Protein AF-A0A1H5RJK1-F1 (afdb_monomer_lite)

pLDDT: mean 70.53, std 19.45, range [35.22, 92.06]

Radius of gyration: 21.51 Å; chains: 1; bounding box: 36×30×83 Å

InterPro domains:
  IPR024485 Protein of unknown function DUF2680 [PF10925] (62-102)

Secondary structure (DSSP, 8-state):
------------------GGGTT----HHHHHHHHH---HHHHHHHHHTT--HHHHHHHTT-HHHHHHHHHHHHHHHHHHHHHTTSS-HHHHHHHHHHHHHHHHT--SS-----STTTT--TT-----

Structure (mmCIF, N/CA/C/O backbone):
data_AF-A0A1H5RJK1-F1
#
_entry.id   AF-A0A1H5RJK1-F1
#
loop_
_atom_site.group_PDB
_atom_site.id
_atom_site.type_symbol
_atom_site.label_atom_id
_atom_site.label_alt_id
_atom_site.label_comp_id
_atom_site.label_asym_id
_atom_site.label_entity_id
_atom_site.label_seq_id
_atom_site.pdbx_PDB_ins_code
_atom_site.Cartn_x
_atom_site.Cartn_y
_atom_site.Cartn_z
_atom_site.occupancy
_atom_site.B_iso_or_equiv
_atom_site.auth_seq_id
_atom_site.auth_comp_id
_atom_site.auth_asym_id
_atom_site.auth_atom_id
_atom_site.pdbx_PDB_model_num
ATOM 1 N N . MET A 1 1 ? 4.691 -13.862 68.479 1.00 37.28 1 MET A N 1
ATOM 2 C CA . MET A 1 1 ? 3.668 -14.429 67.572 1.00 37.28 1 MET A CA 1
ATOM 3 C C . MET A 1 1 ? 3.756 -13.672 66.249 1.00 37.28 1 MET A C 1
ATOM 5 O O . MET A 1 1 ? 3.425 -12.497 66.214 1.00 37.28 1 MET A O 1
ATOM 9 N N . LYS A 1 2 ? 4.386 -14.262 65.224 1.00 36.53 2 LYS A N 1
ATOM 10 C CA . LYS A 1 2 ? 4.795 -13.564 63.989 1.00 36.53 2 LYS A CA 1
ATOM 11 C C . LYS A 1 2 ? 3.656 -13.594 62.963 1.00 36.53 2 LYS A C 1
ATOM 13 O O . LYS A 1 2 ? 3.223 -14.671 62.564 1.00 36.53 2 LYS A O 1
ATOM 18 N N . SER A 1 3 ? 3.191 -12.418 62.554 1.00 39.22 3 SER A N 1
ATOM 19 C CA . SER A 1 3 ? 2.176 -12.197 61.522 1.00 39.22 3 SER A CA 1
ATOM 20 C C . SER A 1 3 ? 2.682 -12.637 60.143 1.00 39.22 3 SER A C 1
ATOM 22 O O . SER A 1 3 ? 3.689 -12.142 59.644 1.00 39.22 3 SER A O 1
ATOM 24 N N . LYS A 1 4 ? 1.982 -13.581 59.509 1.00 40.34 4 LYS A N 1
ATOM 25 C CA . LYS A 1 4 ? 2.232 -13.997 58.122 1.00 40.34 4 LYS A CA 1
ATOM 26 C C . LYS A 1 4 ? 0.933 -14.445 57.468 1.00 40.34 4 LYS A C 1
ATOM 28 O O . LYS A 1 4 ? 0.657 -15.634 57.530 1.00 40.34 4 LYS A O 1
ATOM 33 N N . LYS A 1 5 ? 0.180 -13.536 56.837 1.00 43.12 5 LYS A N 1
ATOM 34 C CA . LYS A 1 5 ? -0.734 -13.839 55.712 1.00 43.12 5 LYS A CA 1
ATOM 35 C C . LYS A 1 5 ? -0.968 -12.572 54.878 1.00 43.12 5 LYS A C 1
ATOM 37 O O . LYS A 1 5 ? -2.014 -11.946 54.976 1.00 43.12 5 LYS A O 1
ATOM 42 N N . LEU A 1 6 ? 0.017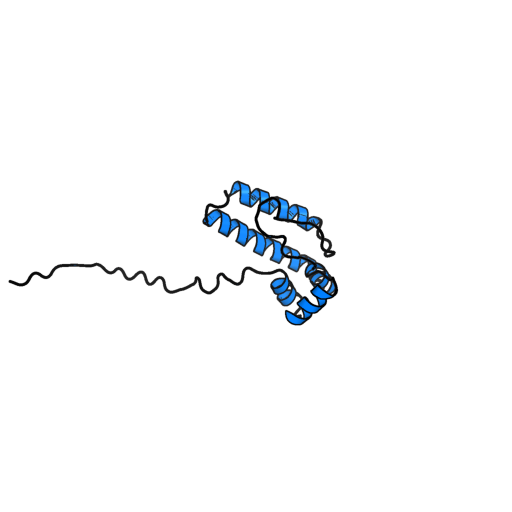 -12.198 54.063 1.00 44.28 6 LEU A N 1
ATOM 43 C CA . LEU A 1 6 ? -0.211 -11.343 52.899 1.00 44.28 6 LEU A CA 1
ATOM 44 C C . LEU A 1 6 ? -0.211 -12.275 51.681 1.00 44.28 6 LEU A C 1
ATOM 46 O O . LEU A 1 6 ? 0.836 -12.581 51.117 1.00 44.28 6 LEU A O 1
ATOM 50 N N . LEU A 1 7 ? -1.381 -12.821 51.350 1.00 39.62 7 LEU A N 1
ATOM 51 C CA . LEU A 1 7 ? -1.592 -13.584 50.121 1.00 39.62 7 LEU A CA 1
ATOM 52 C C . LEU A 1 7 ? -1.731 -12.584 48.970 1.00 39.62 7 LEU A C 1
ATOM 54 O O . LEU A 1 7 ? -2.830 -12.234 48.555 1.00 39.62 7 LEU A O 1
ATOM 58 N N . ILE A 1 8 ? -0.590 -12.102 48.478 1.00 41.56 8 ILE A N 1
ATOM 59 C CA . ILE A 1 8 ? -0.505 -11.498 47.151 1.00 41.56 8 ILE A CA 1
ATOM 60 C C . ILE A 1 8 ? -0.644 -12.664 46.171 1.00 41.56 8 ILE A C 1
ATOM 62 O O . ILE A 1 8 ? 0.314 -13.388 45.904 1.00 41.56 8 ILE A O 1
ATOM 66 N N . ALA A 1 9 ? -1.862 -12.887 45.683 1.00 38.91 9 ALA A N 1
ATOM 67 C CA . ALA A 1 9 ? -2.113 -13.757 44.547 1.00 38.91 9 ALA A CA 1
ATOM 68 C C . ALA A 1 9 ? -1.530 -13.078 43.301 1.00 38.91 9 ALA A C 1
ATOM 70 O O . ALA A 1 9 ? -2.209 -12.346 42.586 1.00 38.91 9 ALA A O 1
ATOM 71 N N . ILE A 1 10 ? -0.232 -13.284 43.078 1.00 44.50 10 ILE A N 1
ATOM 72 C CA . ILE A 1 10 ? 0.438 -12.984 41.817 1.00 44.50 10 ILE A CA 1
ATOM 73 C C . ILE A 1 10 ? -0.099 -14.005 40.812 1.00 44.50 10 ILE A C 1
ATOM 75 O O . ILE A 1 10 ? 0.504 -15.050 40.576 1.00 44.50 10 ILE A O 1
ATOM 79 N N . SER A 1 11 ? -1.277 -13.741 40.243 1.00 40.69 11 SER A N 1
ATOM 80 C CA . SER A 1 11 ? -1.666 -14.374 38.991 1.00 40.69 11 SER A CA 1
ATOM 81 C C . SER A 1 11 ? -0.701 -13.841 37.941 1.00 40.69 11 SER A C 1
ATOM 83 O O . SER A 1 11 ? -0.845 -12.719 37.453 1.00 40.69 11 SER A O 1
ATOM 85 N N . ALA A 1 12 ? 0.338 -14.625 37.671 1.00 41.53 12 ALA A N 1
ATOM 86 C CA . ALA A 1 12 ? 1.278 -14.408 36.593 1.00 41.53 12 ALA A CA 1
ATOM 87 C C . ALA A 1 12 ? 0.520 -14.442 35.260 1.00 41.53 12 ALA A C 1
ATOM 89 O O . ALA A 1 12 ? 0.457 -15.464 34.583 1.00 41.53 12 ALA A O 1
ATOM 90 N N . ILE A 1 13 ? -0.053 -13.308 34.864 1.00 44.31 13 ILE A N 1
ATOM 91 C CA . ILE A 1 13 ? -0.322 -13.059 33.457 1.00 44.31 13 ILE A CA 1
ATOM 92 C C . ILE A 1 13 ? 1.049 -12.742 32.864 1.00 44.31 13 ILE A C 1
ATOM 94 O O . ILE A 1 13 ? 1.495 -11.596 32.843 1.00 44.31 13 ILE A O 1
ATOM 98 N N . MET A 1 14 ? 1.754 -13.792 32.437 1.00 39.59 14 MET A N 1
ATOM 99 C CA . MET A 1 14 ? 2.835 -13.673 31.465 1.00 39.59 14 MET A CA 1
ATOM 100 C C . MET A 1 14 ? 2.246 -13.047 30.194 1.00 39.59 14 MET A C 1
ATOM 102 O O . MET A 1 14 ? 1.853 -13.747 29.266 1.00 39.59 14 MET A O 1
ATOM 106 N N . LEU A 1 15 ? 2.191 -11.717 30.126 1.00 45.72 15 LEU A N 1
ATOM 107 C CA . LEU A 1 15 ? 2.120 -11.004 28.853 1.00 45.72 15 LEU A CA 1
ATOM 108 C C . LEU A 1 15 ? 3.524 -11.014 28.241 1.00 45.72 15 LEU A C 1
ATOM 110 O O . LEU A 1 15 ? 4.199 -9.989 28.156 1.00 45.72 15 LEU A O 1
ATOM 114 N N . ILE A 1 16 ? 3.992 -12.200 27.847 1.00 51.91 16 ILE A N 1
ATOM 115 C CA . ILE A 1 16 ? 5.179 -12.317 27.008 1.00 51.91 16 ILE A CA 1
ATOM 116 C C . ILE A 1 16 ? 4.782 -11.859 25.602 1.00 51.91 16 ILE A C 1
ATOM 118 O O . ILE A 1 16 ? 4.093 -12.542 24.853 1.00 51.91 16 ILE A O 1
ATOM 122 N N . SER A 1 17 ? 5.204 -10.628 25.320 1.00 50.94 17 SER A N 1
ATOM 123 C CA . SER A 1 17 ? 5.773 -10.150 24.060 1.00 50.94 17 SER A CA 1
ATOM 124 C C . SER A 1 17 ? 5.074 -10.521 22.748 1.00 50.94 17 SER A C 1
ATOM 126 O O . SER A 1 17 ? 5.297 -11.593 22.194 1.00 50.94 17 SER A O 1
ATOM 128 N N . THR A 1 18 ? 4.416 -9.548 22.117 1.00 42.44 18 THR A N 1
ATOM 129 C CA . THR A 1 18 ? 4.360 -9.501 20.637 1.00 42.44 18 THR A CA 1
ATOM 130 C C . THR A 1 18 ? 4.443 -8.096 20.035 1.00 42.44 18 THR A C 1
ATOM 132 O O . THR A 1 18 ? 4.507 -7.968 18.814 1.00 42.44 18 THR A O 1
ATOM 135 N N . THR A 1 19 ? 4.535 -7.015 20.819 1.00 47.09 19 THR A N 1
ATOM 136 C CA . THR A 1 19 ? 4.539 -5.659 20.228 1.00 47.09 19 THR A CA 1
ATOM 137 C C . THR A 1 19 ? 5.805 -5.327 19.427 1.00 47.09 19 THR A C 1
ATOM 139 O O . THR A 1 19 ? 5.815 -4.336 18.700 1.00 47.09 19 THR A O 1
ATOM 142 N N . ALA A 1 20 ? 6.837 -6.177 19.454 1.00 44.09 20 ALA A N 1
ATOM 143 C CA . ALA A 1 20 ? 8.053 -5.990 18.662 1.00 44.09 20 ALA A CA 1
ATOM 144 C C . ALA A 1 20 ? 7.893 -6.259 17.147 1.00 44.09 20 ALA A C 1
ATOM 146 O O . ALA A 1 20 ? 8.809 -5.944 16.394 1.00 44.09 20 ALA A O 1
ATOM 147 N N . PHE A 1 21 ? 6.745 -6.758 16.664 1.00 39.22 21 PHE A N 1
ATOM 148 C CA . PHE A 1 21 ? 6.488 -6.903 15.216 1.00 39.22 21 PHE A CA 1
ATOM 149 C C . PHE A 1 21 ? 5.479 -5.904 14.629 1.00 39.22 21 PHE A C 1
ATOM 151 O O . PHE A 1 21 ? 5.142 -5.992 13.451 1.00 39.22 21 PHE A O 1
ATOM 158 N N . ALA A 1 22 ? 5.044 -4.890 15.382 1.00 43.16 22 ALA A N 1
ATOM 159 C CA . ALA A 1 22 ? 4.102 -3.886 14.869 1.00 43.16 22 ALA A CA 1
ATOM 160 C C . ALA A 1 22 ? 4.742 -2.798 13.970 1.00 43.16 22 ALA A C 1
ATOM 162 O O . ALA A 1 22 ? 4.085 -1.811 13.644 1.00 43.16 22 ALA A O 1
ATOM 163 N N . TYR A 1 23 ? 6.011 -2.943 13.555 1.00 35.72 23 TYR A N 1
ATOM 164 C CA . TYR A 1 23 ? 6.675 -1.966 12.673 1.00 35.72 23 TYR A CA 1
ATOM 165 C C . TYR A 1 23 ? 6.744 -2.372 11.193 1.00 35.72 23 TYR A C 1
ATOM 167 O O . TYR A 1 23 ? 7.088 -1.545 10.348 1.00 35.72 23 TYR A O 1
ATOM 175 N N . ALA A 1 24 ? 6.322 -3.581 10.815 1.00 45.97 24 ALA A N 1
ATOM 176 C CA . ALA A 1 24 ? 6.079 -3.894 9.405 1.00 45.97 24 ALA A CA 1
ATOM 177 C C . ALA A 1 24 ? 4.725 -3.310 8.967 1.00 45.97 24 ALA A C 1
ATOM 179 O O . ALA A 1 24 ? 3.819 -4.023 8.544 1.00 45.97 24 ALA A O 1
ATOM 180 N N . LYS A 1 25 ? 4.559 -1.989 9.094 1.00 58.84 25 LYS A N 1
ATOM 181 C CA . LYS A 1 25 ? 3.419 -1.270 8.529 1.00 58.84 25 LYS A CA 1
ATOM 182 C C . LYS A 1 25 ? 3.585 -1.304 7.016 1.00 58.84 25 LYS A C 1
ATOM 184 O O . LYS A 1 25 ? 4.211 -0.409 6.457 1.00 58.84 25 LYS A O 1
ATOM 189 N N . THR A 1 26 ? 3.118 -2.394 6.405 1.00 68.88 26 THR A N 1
ATOM 190 C CA . THR A 1 26 ? 3.383 -2.809 5.023 1.00 68.88 26 THR A CA 1
ATOM 191 C C . THR A 1 26 ? 3.484 -1.611 4.081 1.00 68.88 26 THR A C 1
ATOM 193 O O . THR A 1 26 ? 2.483 -0.967 3.748 1.00 68.88 26 THR A O 1
ATOM 196 N N . ARG A 1 27 ? 4.715 -1.267 3.682 1.00 79.50 27 ARG A N 1
ATOM 197 C CA . ARG A 1 27 ? 4.968 -0.088 2.856 1.00 79.50 27 ARG A CA 1
ATOM 198 C C . ARG A 1 27 ? 4.787 -0.460 1.386 1.00 79.50 27 ARG A C 1
ATOM 200 O O . ARG A 1 27 ? 5.036 -1.601 1.000 1.00 79.50 27 ARG A O 1
ATOM 207 N N . PRO A 1 28 ? 4.465 0.511 0.515 1.00 83.44 28 PRO A N 1
ATOM 208 C CA . PRO A 1 28 ? 4.385 0.265 -0.925 1.00 83.44 28 PRO A CA 1
ATOM 209 C C . PRO A 1 28 ? 5.648 -0.379 -1.519 1.00 83.44 28 PRO A C 1
ATOM 211 O O . PRO A 1 28 ? 5.550 -1.183 -2.437 1.00 83.44 28 PRO A O 1
ATOM 214 N N . ILE A 1 29 ? 6.832 -0.046 -0.994 1.00 85.25 29 ILE A N 1
ATOM 215 C CA . ILE A 1 29 ? 8.096 -0.636 -1.449 1.00 85.25 29 ILE A CA 1
ATOM 216 C C . ILE A 1 29 ? 8.252 -2.098 -1.021 1.00 85.25 29 ILE A C 1
ATOM 218 O O . ILE A 1 29 ? 8.776 -2.890 -1.795 1.00 85.25 29 ILE A O 1
ATOM 222 N N . ASP A 1 30 ? 7.745 -2.474 0.154 1.00 87.25 30 ASP A N 1
ATOM 223 C CA . ASP A 1 30 ? 7.807 -3.852 0.651 1.00 87.25 30 ASP A CA 1
ATOM 224 C C . ASP A 1 30 ? 6.890 -4.752 -0.185 1.00 87.25 30 ASP A C 1
ATOM 226 O O . ASP A 1 30 ? 7.280 -5.845 -0.589 1.00 87.25 30 ASP A O 1
ATOM 230 N N . ILE A 1 31 ? 5.695 -4.251 -0.529 1.00 87.56 31 ILE A N 1
ATOM 231 C CA . ILE A 1 31 ? 4.767 -4.938 -1.439 1.00 87.56 31 ILE A CA 1
ATOM 232 C C . ILE A 1 31 ? 5.398 -5.080 -2.825 1.00 87.56 31 ILE A C 1
ATOM 234 O O . ILE A 1 31 ? 5.372 -6.165 -3.398 1.00 87.56 31 ILE A O 1
ATOM 238 N N . ALA A 1 32 ? 5.985 -4.011 -3.370 1.00 88.25 32 ALA A N 1
ATOM 239 C CA . ALA A 1 32 ? 6.653 -4.083 -4.668 1.00 88.25 32 ALA A CA 1
ATOM 240 C C . ALA A 1 32 ? 7.838 -5.05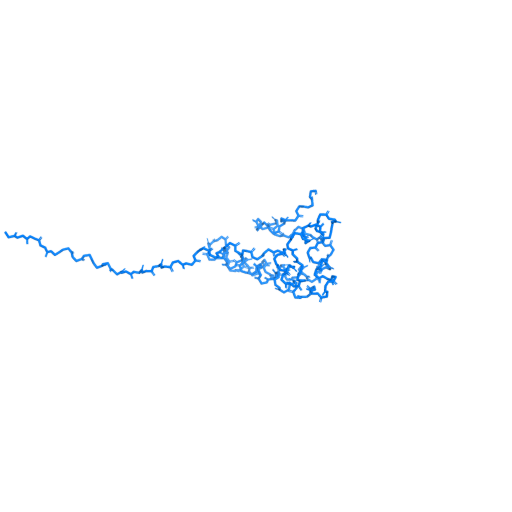7 -4.646 1.00 88.25 32 ALA A C 1
ATOM 242 O O . ALA A 1 32 ? 7.977 -5.846 -5.573 1.00 88.25 32 ALA A O 1
ATOM 243 N N . SER A 1 33 ? 8.646 -5.060 -3.586 1.00 90.69 33 SER A N 1
ATOM 244 C CA . SER A 1 33 ? 9.753 -6.006 -3.398 1.00 90.69 33 SER A CA 1
ATOM 245 C C . SER A 1 33 ? 9.248 -7.444 -3.412 1.00 90.69 33 SER A C 1
ATOM 247 O O . SER A 1 33 ? 9.660 -8.242 -4.251 1.00 90.69 33 SER A O 1
ATOM 249 N N . LYS A 1 34 ? 8.243 -7.741 -2.580 1.00 89.56 34 LYS A N 1
ATOM 250 C CA . LYS A 1 34 ? 7.615 -9.063 -2.489 1.00 89.56 34 LYS A CA 1
ATOM 251 C C . LYS A 1 34 ? 7.027 -9.536 -3.822 1.00 89.56 34 LYS A C 1
ATOM 253 O O . LYS A 1 34 ? 7.128 -10.714 -4.140 1.00 89.56 34 LYS A O 1
ATOM 258 N N . LEU A 1 35 ? 6.392 -8.644 -4.584 1.00 89.38 35 LEU A N 1
ATOM 259 C CA . LEU A 1 35 ? 5.715 -9.007 -5.832 1.00 89.38 35 LEU A CA 1
ATOM 260 C C . LEU A 1 35 ? 6.648 -9.071 -7.043 1.00 89.38 35 LEU A C 1
ATOM 262 O O . LEU A 1 35 ? 6.4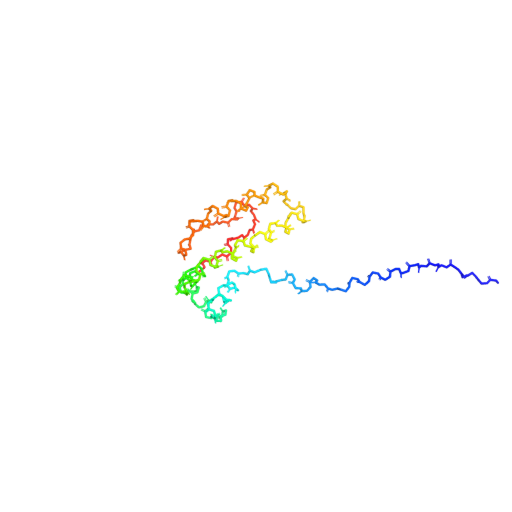01 -9.858 -7.949 1.00 89.38 35 LEU A O 1
ATOM 266 N N . THR A 1 36 ? 7.689 -8.240 -7.082 1.00 88.69 36 THR A N 1
ATOM 267 C CA . THR A 1 36 ? 8.599 -8.146 -8.237 1.00 88.69 36 THR A CA 1
ATOM 268 C C . THR A 1 36 ? 9.902 -8.918 -8.050 1.00 88.69 36 THR A C 1
ATOM 270 O O . THR A 1 36 ? 10.646 -9.077 -9.011 1.00 88.69 36 THR A O 1
ATOM 273 N N . GLY A 1 37 ? 10.212 -9.360 -6.826 1.00 90.31 37 GLY A N 1
ATOM 274 C CA . GLY A 1 37 ? 11.486 -9.992 -6.473 1.00 90.31 37 GLY A CA 1
ATOM 275 C C . GLY A 1 37 ? 12.683 -9.034 -6.478 1.00 90.31 37 GLY A C 1
ATOM 276 O O . GLY A 1 37 ? 13.807 -9.452 -6.210 1.00 90.31 37 GLY A O 1
ATOM 277 N N . LYS A 1 38 ? 12.470 -7.746 -6.779 1.00 89.75 38 LYS A N 1
ATOM 278 C CA . LYS A 1 38 ? 13.530 -6.736 -6.776 1.00 89.75 38 LYS A CA 1
ATOM 279 C C . LYS A 1 38 ? 13.905 -6.367 -5.348 1.00 89.75 38 LYS A C 1
ATOM 281 O O . LYS A 1 38 ? 13.038 -6.188 -4.496 1.00 89.75 38 LYS A O 1
ATOM 286 N N . SER A 1 39 ? 15.197 -6.156 -5.111 1.00 92.06 39 SER A N 1
ATOM 287 C CA . SER A 1 39 ? 15.660 -5.623 -3.834 1.00 92.06 39 SER A CA 1
ATOM 288 C C . SER A 1 39 ? 15.082 -4.226 -3.579 1.00 92.06 39 SER A C 1
ATOM 290 O O . SER A 1 39 ? 14.834 -3.440 -4.498 1.00 92.06 39 SER A O 1
ATOM 292 N N . ILE A 1 40 ? 14.915 -3.894 -2.300 1.00 89.06 40 ILE A N 1
ATOM 293 C CA . ILE A 1 40 ? 14.457 -2.573 -1.858 1.00 89.06 40 ILE A CA 1
ATOM 294 C C . ILE A 1 40 ? 15.360 -1.461 -2.419 1.00 89.06 40 ILE A C 1
ATOM 296 O O . ILE A 1 40 ? 14.864 -0.415 -2.830 1.00 89.06 40 ILE A O 1
ATOM 300 N N . GLU A 1 41 ? 16.673 -1.689 -2.497 1.00 90.25 41 GLU A N 1
ATOM 301 C CA . GLU A 1 41 ? 17.621 -0.721 -3.057 1.00 90.25 41 GLU A CA 1
ATOM 302 C C . GLU A 1 41 ? 17.350 -0.437 -4.543 1.00 90.25 41 GLU A C 1
ATOM 304 O O . GLU A 1 41 ? 17.256 0.723 -4.948 1.00 90.25 41 GLU A O 1
ATOM 309 N N . THR A 1 42 ? 17.145 -1.483 -5.348 1.00 88.25 42 THR A N 1
ATOM 310 C CA . THR A 1 42 ? 16.799 -1.347 -6.770 1.00 88.25 42 THR A CA 1
ATOM 311 C C . THR A 1 42 ? 15.480 -0.603 -6.945 1.00 88.25 42 THR A C 1
ATOM 313 O O . THR A 1 42 ? 15.375 0.304 -7.769 1.00 88.25 42 THR A O 1
ATOM 316 N N . LEU A 1 43 ? 14.483 -0.915 -6.116 1.00 87.69 43 LEU A N 1
ATOM 317 C CA . LEU A 1 43 ? 13.194 -0.230 -6.140 1.00 87.69 43 LEU A CA 1
ATOM 318 C C . LEU A 1 43 ? 13.302 1.250 -5.759 1.00 87.69 43 LEU A C 1
ATOM 320 O O . LEU A 1 43 ? 12.573 2.074 -6.312 1.00 87.69 43 LEU A O 1
ATOM 324 N N . TYR A 1 44 ? 14.207 1.620 -4.850 1.00 87.06 44 TYR A N 1
ATOM 325 C CA . TYR A 1 44 ? 14.480 3.027 -4.561 1.00 87.06 44 TYR A CA 1
ATOM 326 C C . TYR A 1 44 ? 15.157 3.741 -5.725 1.00 87.06 44 TYR A C 1
ATOM 328 O O . TYR A 1 44 ? 14.769 4.869 -6.020 1.00 87.06 44 TYR A O 1
ATOM 336 N N . LYS A 1 45 ? 16.111 3.104 -6.412 1.00 88.81 45 LYS A N 1
ATOM 337 C CA . LYS A 1 45 ? 16.737 3.680 -7.614 1.00 88.81 45 LYS A CA 1
ATOM 338 C C . LYS A 1 45 ? 15.695 3.924 -8.709 1.00 88.81 45 LYS A C 1
ATOM 340 O O . LYS A 1 45 ? 15.629 5.014 -9.268 1.00 88.81 45 LYS A O 1
ATOM 345 N N . GLU A 1 46 ? 14.798 2.966 -8.937 1.00 84.75 46 GLU A N 1
ATOM 346 C CA . GLU A 1 46 ? 13.680 3.130 -9.877 1.00 84.75 46 GLU A CA 1
ATOM 347 C C . GLU A 1 46 ? 12.678 4.201 -9.420 1.00 84.75 46 GLU A C 1
ATOM 349 O O . GLU A 1 46 ? 12.112 4.937 -10.228 1.00 84.75 46 GLU A O 1
ATOM 354 N N . ARG A 1 47 ? 12.478 4.347 -8.107 1.00 82.25 47 ARG A N 1
ATOM 355 C CA . ARG A 1 47 ? 11.665 5.433 -7.553 1.00 82.25 47 ARG A CA 1
ATOM 356 C C . ARG A 1 47 ? 12.308 6.802 -7.789 1.00 82.25 47 ARG A C 1
ATOM 358 O O . ARG A 1 47 ? 11.586 7.747 -8.111 1.00 82.25 47 ARG A O 1
ATOM 365 N N . GLN A 1 48 ? 13.627 6.906 -7.623 1.00 82.94 48 GLN A N 1
ATOM 366 C CA . GLN A 1 48 ? 14.415 8.122 -7.858 1.00 82.94 48 GLN A CA 1
ATOM 367 C C . GLN A 1 48 ? 14.437 8.509 -9.339 1.00 82.94 48 GLN A C 1
ATOM 369 O O . GLN A 1 48 ? 14.354 9.692 -9.648 1.00 82.94 48 GLN A O 1
ATOM 374 N N . SER A 1 49 ? 14.429 7.535 -10.255 1.00 81.81 49 SER A N 1
ATOM 375 C CA . SER A 1 49 ? 14.285 7.789 -11.696 1.00 81.81 49 SER A CA 1
ATOM 376 C C . SER A 1 49 ? 12.861 8.177 -12.122 1.00 81.81 49 SER A C 1
ATOM 378 O O . SER A 1 49 ? 12.588 8.374 -13.303 1.00 81.81 49 SER A O 1
ATOM 380 N N . GLY A 1 50 ? 11.938 8.317 -11.165 1.00 77.62 50 GLY A N 1
ATOM 381 C CA . GLY A 1 50 ? 10.601 8.865 -11.377 1.00 77.62 50 GLY A CA 1
ATOM 382 C C . GLY A 1 50 ? 9.484 7.826 -11.446 1.00 77.62 50 GLY A C 1
ATOM 383 O O . GLY A 1 50 ? 8.311 8.216 -11.315 1.00 77.62 50 GLY A O 1
ATOM 384 N N . LYS A 1 51 ? 9.805 6.526 -11.553 1.00 81.56 51 LYS A N 1
ATOM 385 C CA . LYS A 1 51 ? 8.802 5.448 -11.554 1.00 81.56 51 LYS A CA 1
ATOM 386 C C . LYS A 1 51 ? 8.089 5.385 -10.210 1.00 81.56 51 LYS A C 1
ATOM 388 O O . LYS A 1 51 ? 8.625 5.783 -9.176 1.00 81.56 51 LYS A O 1
ATOM 393 N N . THR A 1 52 ? 6.849 4.912 -10.184 1.00 85.31 52 THR A N 1
ATOM 394 C CA . THR A 1 52 ? 6.179 4.589 -8.915 1.00 85.31 52 THR A CA 1
ATOM 395 C C . THR A 1 52 ? 6.251 3.097 -8.644 1.00 85.31 52 THR A C 1
ATOM 397 O O . THR A 1 52 ? 6.395 2.309 -9.570 1.00 85.31 52 THR A O 1
ATOM 400 N N . PHE A 1 53 ? 6.075 2.679 -7.392 1.00 85.44 53 PHE A N 1
ATOM 401 C CA . PHE A 1 53 ? 5.981 1.251 -7.066 1.00 85.44 53 PHE A CA 1
ATOM 402 C C . PHE A 1 53 ? 4.816 0.556 -7.788 1.00 85.44 53 PHE A C 1
ATOM 404 O O . PHE A 1 53 ? 4.931 -0.613 -8.133 1.00 85.44 53 PHE A O 1
ATOM 411 N N . GLY A 1 54 ? 3.740 1.291 -8.099 1.00 84.31 54 GLY A N 1
ATOM 412 C CA . GLY A 1 54 ? 2.665 0.793 -8.958 1.00 84.31 54 GLY A CA 1
ATOM 413 C C . GLY A 1 54 ? 3.109 0.610 -10.412 1.00 84.31 54 GLY A C 1
ATOM 414 O O . GLY A 1 54 ? 2.748 -0.385 -11.026 1.00 84.31 54 GLY A O 1
ATOM 415 N N . THR A 1 55 ? 3.931 1.518 -10.951 1.00 84.06 55 THR A N 1
ATOM 416 C CA . THR A 1 55 ? 4.557 1.361 -12.278 1.00 84.06 55 THR A CA 1
ATOM 417 C C . THR A 1 55 ? 5.456 0.133 -12.304 1.00 84.06 55 THR A C 1
ATOM 419 O O . THR A 1 55 ? 5.348 -0.683 -13.205 1.00 84.06 55 THR A O 1
ATOM 422 N N . ILE A 1 56 ? 6.295 -0.031 -11.284 1.00 86.75 56 ILE A N 1
ATOM 423 C CA . ILE A 1 56 ? 7.238 -1.148 -11.194 1.00 86.75 56 ILE A CA 1
ATOM 424 C C . ILE A 1 56 ? 6.485 -2.482 -11.069 1.00 86.75 56 ILE A C 1
ATOM 426 O O . ILE A 1 56 ? 6.813 -3.449 -11.749 1.00 86.75 56 ILE A O 1
ATOM 430 N N . ALA A 1 57 ? 5.416 -2.525 -10.268 1.00 87.81 57 ALA A N 1
ATOM 431 C CA . ALA A 1 57 ? 4.538 -3.689 -10.198 1.00 87.81 57 ALA A CA 1
ATOM 432 C C . ALA A 1 57 ? 3.814 -3.955 -11.530 1.00 87.81 57 ALA A C 1
ATOM 434 O O . ALA A 1 57 ? 3.656 -5.110 -11.912 1.00 87.81 57 ALA A O 1
ATOM 435 N N . LYS A 1 58 ? 3.403 -2.910 -12.261 1.00 86.38 58 LYS A N 1
ATOM 436 C CA . LYS A 1 58 ? 2.801 -3.028 -13.599 1.00 86.38 58 LYS A CA 1
ATOM 437 C C . LYS A 1 58 ? 3.776 -3.606 -14.619 1.00 86.38 58 LYS A C 1
ATOM 439 O O . LYS A 1 58 ? 3.393 -4.513 -15.345 1.00 86.38 58 LYS A O 1
ATOM 444 N N . GLU A 1 59 ? 5.018 -3.132 -14.637 1.00 87.00 59 GLU A N 1
ATOM 445 C CA . GLU A 1 59 ? 6.087 -3.665 -15.494 1.00 87.00 59 GLU A CA 1
ATOM 446 C C . GLU A 1 59 ? 6.365 -5.148 -15.206 1.00 87.00 59 GLU A C 1
ATOM 448 O O . GLU A 1 59 ? 6.681 -5.901 -16.119 1.00 87.00 59 GLU A O 1
ATOM 453 N N . ALA A 1 60 ? 6.176 -5.589 -13.960 1.00 87.81 60 ALA A N 1
ATOM 454 C CA . ALA A 1 60 ? 6.280 -6.993 -13.567 1.00 87.81 60 ALA A CA 1
ATOM 455 C C . ALA A 1 60 ? 4.992 -7.817 -13.799 1.00 87.81 60 ALA A C 1
ATOM 457 O O . ALA A 1 60 ? 4.937 -8.980 -13.407 1.00 87.81 60 ALA A O 1
ATOM 458 N N . GLY A 1 61 ? 3.927 -7.233 -14.364 1.00 90.31 61 GLY A N 1
ATOM 459 C CA . GLY A 1 61 ? 2.634 -7.909 -14.540 1.00 90.31 61 GLY A CA 1
ATOM 460 C C . GLY A 1 61 ? 1.871 -8.174 -13.233 1.00 90.31 61 GLY A C 1
ATOM 461 O O . GLY A 1 61 ? 0.946 -8.977 -13.216 1.00 90.31 61 GLY A O 1
ATOM 462 N N . LYS A 1 62 ? 2.250 -7.505 -12.137 1.00 91.38 62 LYS A N 1
ATOM 463 C CA . LYS A 1 62 ? 1.730 -7.684 -10.767 1.00 91.38 62 LYS A CA 1
ATOM 464 C C . LYS A 1 62 ? 0.928 -6.493 -10.248 1.00 91.38 62 LYS A C 1
ATOM 466 O O . LYS A 1 62 ? 0.827 -6.276 -9.040 1.00 91.38 62 LYS A O 1
ATOM 471 N N . LEU A 1 63 ? 0.385 -5.671 -11.148 1.00 87.06 63 LEU A N 1
ATOM 472 C CA . LEU A 1 63 ? -0.343 -4.457 -10.766 1.00 87.06 63 LEU A CA 1
ATOM 473 C C . LEU A 1 63 ? -1.589 -4.765 -9.924 1.00 87.06 63 LEU A C 1
ATOM 475 O O . LEU A 1 63 ? -1.866 -4.050 -8.961 1.00 87.06 63 LEU A O 1
ATOM 479 N N . GLU A 1 64 ? -2.334 -5.813 -10.269 1.00 86.75 64 GLU A N 1
ATOM 480 C CA . GLU A 1 64 ? -3.576 -6.159 -9.575 1.00 86.75 64 GLU A CA 1
ATOM 481 C C . GLU A 1 64 ? -3.304 -6.746 -8.184 1.00 86.75 64 GLU A C 1
ATOM 483 O O . GLU A 1 64 ? -3.929 -6.335 -7.203 1.00 86.75 64 GLU A O 1
ATOM 488 N N . GLU A 1 65 ? -2.293 -7.608 -8.043 1.00 87.31 65 GLU A N 1
ATOM 489 C CA . GLU A 1 65 ? -1.835 -8.075 -6.733 1.00 87.31 65 GLU A CA 1
ATOM 490 C C . GLU A 1 65 ? -1.303 -6.919 -5.880 1.00 87.31 65 GLU A C 1
ATOM 492 O O . GLU A 1 65 ? -1.628 -6.820 -4.695 1.00 87.31 65 GLU A O 1
ATOM 497 N N . PHE A 1 66 ? -0.560 -5.986 -6.484 1.00 88.31 66 PHE A N 1
ATOM 498 C CA . PHE A 1 66 ? -0.067 -4.795 -5.795 1.00 88.31 66 PHE A CA 1
ATOM 499 C C . PHE A 1 66 ? -1.215 -3.938 -5.263 1.00 88.31 66 PHE A C 1
ATOM 501 O O . PHE A 1 66 ? -1.190 -3.493 -4.113 1.00 88.31 66 PHE A O 1
ATOM 508 N N . LYS A 1 67 ? -2.263 -3.734 -6.067 1.00 84.88 67 LYS A N 1
ATOM 509 C CA . LYS A 1 67 ? -3.476 -3.035 -5.636 1.00 84.88 67 LYS A CA 1
ATOM 510 C C . LYS A 1 67 ? -4.142 -3.751 -4.457 1.00 84.88 67 LYS A C 1
ATOM 512 O O . LYS A 1 67 ? -4.459 -3.106 -3.452 1.00 84.88 67 LYS A O 1
ATOM 517 N N . LYS A 1 68 ? -4.322 -5.067 -4.539 1.00 87.81 68 LYS A N 1
ATOM 518 C CA . LYS A 1 68 ? -4.967 -5.858 -3.483 1.00 87.81 68 LYS A CA 1
ATOM 519 C C . LYS A 1 68 ? -4.217 -5.769 -2.151 1.00 87.81 68 LYS A C 1
ATOM 521 O O . LYS A 1 68 ? -4.830 -5.467 -1.127 1.00 87.81 68 LYS A O 1
ATOM 526 N N . GLU A 1 69 ? -2.899 -5.953 -2.167 1.00 86.00 69 GLU A N 1
ATOM 527 C CA . GLU A 1 69 ? -2.068 -5.863 -0.958 1.00 86.00 69 GLU A CA 1
ATOM 528 C C . GLU A 1 69 ? -2.080 -4.437 -0.377 1.00 86.00 69 GLU A C 1
ATOM 530 O O . GLU A 1 69 ? -2.195 -4.257 0.835 1.00 86.00 69 GLU A O 1
ATOM 535 N N . MET A 1 70 ? -2.076 -3.405 -1.229 1.00 83.94 70 MET A N 1
ATOM 536 C CA . MET A 1 70 ? -2.210 -2.011 -0.790 1.00 83.94 70 MET A CA 1
ATOM 537 C C . MET A 1 70 ? -3.564 -1.716 -0.122 1.00 83.94 70 MET A C 1
ATOM 539 O O . MET A 1 70 ? -3.607 -0.927 0.824 1.00 83.94 70 MET A O 1
ATOM 543 N N . LEU A 1 71 ? -4.672 -2.313 -0.586 1.00 85.19 71 LEU A N 1
ATOM 544 C CA . LEU A 1 71 ? -5.972 -2.183 0.092 1.00 85.19 71 LEU A CA 1
ATOM 545 C C . LEU A 1 71 ? -5.957 -2.838 1.459 1.00 85.19 71 LEU A C 1
ATOM 547 O O . LEU A 1 71 ? -6.470 -2.257 2.413 1.00 85.19 71 LEU A O 1
ATOM 551 N N . LYS A 1 72 ? -5.386 -4.041 1.540 1.00 86.19 72 LYS A N 1
ATOM 552 C CA . LYS A 1 72 ? -5.297 -4.792 2.786 1.00 86.19 72 LYS A CA 1
ATOM 553 C C . LYS A 1 72 ? -4.503 -4.008 3.829 1.00 86.19 72 LYS A C 1
ATOM 555 O O . LYS A 1 72 ? -5.031 -3.739 4.902 1.00 86.19 72 LYS A O 1
ATOM 560 N N . ALA A 1 73 ? -3.320 -3.520 3.454 1.00 82.88 73 ALA A N 1
ATOM 561 C CA . ALA A 1 73 ? -2.490 -2.693 4.324 1.00 82.88 73 ALA A CA 1
ATOM 562 C C . ALA A 1 73 ? -3.230 -1.430 4.798 1.00 82.88 73 ALA A C 1
ATOM 564 O O . ALA A 1 73 ? -3.153 -1.053 5.961 1.00 82.88 73 ALA A O 1
ATOM 565 N N . ARG A 1 74 ? -4.000 -0.766 3.924 1.00 83.00 74 ARG A N 1
ATOM 566 C CA . ARG A 1 74 ? -4.790 0.410 4.328 1.00 83.00 74 ARG A CA 1
ATOM 567 C C . ARG A 1 74 ? -5.947 0.059 5.260 1.00 83.00 74 ARG A C 1
ATOM 569 O O . ARG A 1 74 ? -6.225 0.850 6.155 1.00 83.00 74 ARG A O 1
ATOM 576 N N . LYS A 1 75 ? -6.604 -1.087 5.063 1.00 85.75 75 LYS A N 1
ATOM 577 C CA . LYS A 1 75 ? -7.661 -1.570 5.961 1.00 85.75 75 LYS A CA 1
ATOM 578 C C . LYS A 1 75 ? -7.114 -1.810 7.365 1.00 85.75 75 LYS A C 1
ATOM 580 O O . LYS A 1 75 ? -7.679 -1.292 8.315 1.00 85.75 75 LYS A O 1
ATOM 585 N N . GLU A 1 76 ? -5.965 -2.472 7.476 1.00 85.56 76 GLU A N 1
ATOM 586 C CA . GLU A 1 76 ? -5.302 -2.716 8.764 1.00 85.56 76 GLU A CA 1
ATOM 587 C C . GLU A 1 76 ? -5.015 -1.401 9.513 1.00 85.56 76 GLU A C 1
ATOM 589 O O . GLU A 1 76 ? -5.287 -1.292 10.705 1.00 85.56 76 GLU A O 1
ATOM 594 N N . ILE A 1 77 ? -4.575 -0.352 8.805 1.00 82.94 77 ILE A N 1
ATOM 595 C CA . ILE A 1 77 ? -4.354 0.979 9.401 1.00 82.94 77 ILE A CA 1
ATOM 596 C C . ILE A 1 77 ? -5.654 1.612 9.909 1.00 82.94 77 ILE A C 1
ATOM 598 O O . ILE A 1 77 ? -5.647 2.322 10.918 1.00 82.94 77 ILE A O 1
ATOM 602 N N . LEU A 1 78 ? -6.755 1.429 9.182 1.00 84.62 78 LEU A N 1
ATOM 603 C CA . LEU A 1 78 ? -8.057 1.945 9.594 1.00 84.62 78 LEU A CA 1
ATOM 604 C C . LEU A 1 78 ? -8.561 1.196 10.828 1.00 84.62 78 LEU A C 1
ATOM 606 O O . LEU A 1 78 ? -8.951 1.848 11.792 1.00 84.62 78 LEU A O 1
ATOM 610 N N . ASP A 1 79 ? -8.446 -0.131 10.845 1.00 86.75 79 ASP A N 1
ATOM 611 C CA . ASP A 1 79 ? -8.833 -0.976 11.977 1.00 86.75 79 ASP A CA 1
ATOM 612 C C . ASP A 1 79 ? -8.016 -0.634 13.238 1.00 86.75 79 ASP A C 1
ATOM 614 O O . ASP A 1 79 ? -8.573 -0.523 14.330 1.00 86.75 79 ASP A O 1
ATOM 618 N N . GLU A 1 80 ? -6.706 -0.388 13.107 1.00 85.44 80 GLU A N 1
ATOM 619 C CA . GLU A 1 80 ? -5.860 0.109 14.204 1.00 85.44 80 GLU A CA 1
ATOM 620 C C . GLU A 1 80 ? -6.351 1.453 14.750 1.00 85.44 80 GLU A C 1
ATOM 622 O O . GLU A 1 80 ? -6.403 1.655 15.962 1.00 85.44 80 GLU A O 1
ATOM 627 N N . LYS A 1 81 ? -6.729 2.383 13.868 1.00 82.12 81 LYS A N 1
ATOM 628 C CA . LYS A 1 81 ? -7.229 3.704 14.271 1.00 82.12 81 LYS A CA 1
ATOM 629 C C . LYS A 1 81 ? -8.608 3.633 14.922 1.00 82.12 81 LYS A C 1
ATOM 631 O O . LYS A 1 81 ? -8.875 4.446 15.803 1.00 82.12 81 LYS A O 1
ATOM 636 N N . VAL A 1 82 ? -9.449 2.676 14.529 1.00 89.56 82 VAL A N 1
ATOM 637 C CA . VAL A 1 82 ? -10.720 2.397 15.214 1.00 89.56 82 VAL A CA 1
ATOM 638 C C . VAL A 1 82 ? -10.459 1.838 16.607 1.00 89.56 82 VAL A C 1
ATOM 640 O O . VAL A 1 82 ? -11.003 2.350 17.581 1.00 89.56 82 VAL A O 1
ATOM 643 N N . LYS A 1 83 ? -9.560 0.855 16.731 1.00 88.06 83 LYS A N 1
ATOM 644 C CA . LYS A 1 83 ? -9.156 0.296 18.033 1.00 88.06 83 LYS A CA 1
ATOM 645 C C . LYS A 1 83 ? -8.547 1.348 18.959 1.00 88.06 83 LYS A C 1
ATOM 647 O O . LYS A 1 83 ? -8.784 1.312 20.159 1.00 88.06 83 LYS A O 1
ATOM 652 N N . ALA A 1 84 ? -7.793 2.293 18.403 1.00 86.12 84 ALA A N 1
ATOM 653 C CA . ALA A 1 84 ? -7.225 3.417 19.142 1.00 86.12 84 ALA A CA 1
ATOM 654 C C . ALA A 1 84 ? -8.249 4.525 19.472 1.00 86.12 84 ALA A C 1
ATOM 656 O O . ALA A 1 84 ? -7.869 5.534 20.059 1.00 86.12 84 ALA A O 1
ATOM 657 N N . GLY A 1 85 ? -9.517 4.390 19.060 1.00 87.75 85 GLY A N 1
ATOM 658 C CA . GLY A 1 85 ? -10.567 5.391 19.280 1.00 87.75 85 GLY A CA 1
ATOM 659 C C . GLY A 1 85 ? -10.397 6.681 18.469 1.00 87.75 85 GLY A C 1
ATOM 660 O O . GLY A 1 85 ? -11.124 7.645 18.682 1.00 87.75 85 GLY A O 1
ATOM 661 N N . ILE A 1 86 ? -9.447 6.715 17.530 1.00 89.62 86 ILE A N 1
ATOM 662 C CA . ILE A 1 86 ? -9.173 7.876 16.670 1.00 89.62 86 ILE A CA 1
ATOM 663 C C . ILE A 1 86 ? -10.250 8.008 15.587 1.00 89.62 86 ILE A C 1
ATOM 665 O O . ILE A 1 86 ? -10.561 9.113 15.147 1.00 89.62 86 ILE A O 1
ATOM 669 N N . LEU A 1 87 ? -10.790 6.878 15.126 1.00 86.50 87 LEU A N 1
ATOM 670 C CA . LEU A 1 87 ? -11.861 6.811 14.138 1.00 86.50 87 LEU A CA 1
ATOM 671 C C . LEU A 1 87 ? -13.035 6.011 14.692 1.00 86.50 87 LEU A C 1
ATOM 673 O O . LEU A 1 87 ? -12.856 5.017 15.388 1.00 86.50 87 LEU A O 1
ATOM 677 N N . THR A 1 88 ? -14.244 6.393 14.301 1.00 91.44 88 THR A N 1
ATOM 678 C CA . THR A 1 88 ? -15.405 5.503 14.411 1.00 91.44 88 THR A CA 1
ATOM 679 C C . THR A 1 88 ? -15.370 4.457 13.296 1.00 91.44 88 THR A C 1
ATOM 681 O O . THR A 1 88 ? -14.8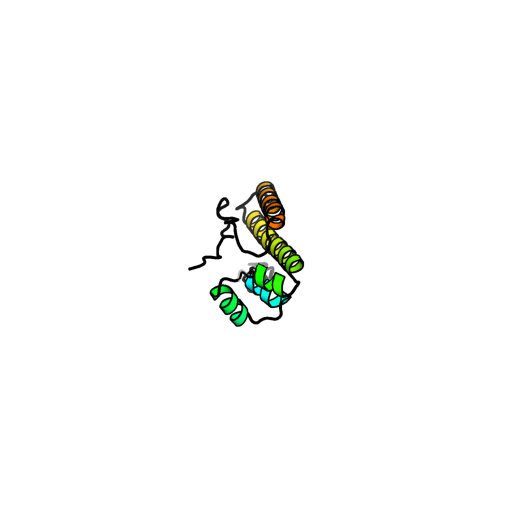09 4.705 12.224 1.00 91.44 88 THR A O 1
ATOM 684 N N . GLN A 1 89 ? -16.021 3.306 13.504 1.00 88.25 89 GLN A N 1
ATOM 685 C CA . GLN A 1 89 ? -16.126 2.267 12.471 1.00 88.25 89 GLN A CA 1
ATOM 686 C C . GLN A 1 89 ? -16.719 2.825 11.167 1.00 88.25 89 GLN A C 1
ATOM 688 O O . GLN A 1 89 ? -16.174 2.604 10.091 1.00 88.25 89 GLN A O 1
ATOM 693 N N . LYS A 1 90 ? -17.763 3.657 11.271 1.00 89.00 90 LYS A N 1
ATOM 694 C CA . LYS A 1 90 ? -18.390 4.313 10.118 1.00 89.00 90 LYS A CA 1
ATOM 695 C C . LYS A 1 90 ? -17.399 5.176 9.328 1.00 89.00 90 LYS A C 1
ATOM 697 O O . LYS A 1 90 ? -17.356 5.094 8.105 1.00 89.00 90 LYS A O 1
ATOM 702 N N . GLN A 1 91 ? -16.569 5.968 10.011 1.00 83.56 91 GLN A N 1
ATOM 703 C CA . GLN A 1 91 ? -15.543 6.779 9.346 1.00 83.56 91 GLN A CA 1
ATOM 704 C C . GLN A 1 91 ? -14.477 5.904 8.676 1.00 83.56 91 GLN A C 1
ATOM 706 O O . GLN A 1 91 ? -14.053 6.203 7.560 1.00 83.56 91 GLN A O 1
ATOM 711 N N . ALA A 1 92 ? -14.047 4.822 9.329 1.00 85.00 92 ALA A N 1
ATOM 712 C CA . ALA A 1 92 ? -13.109 3.873 8.740 1.00 85.00 92 ALA A CA 1
ATOM 713 C C . ALA A 1 92 ? -13.670 3.243 7.456 1.00 85.00 92 ALA A C 1
ATOM 715 O O . ALA A 1 92 ? -12.975 3.217 6.440 1.00 85.00 92 ALA A O 1
ATOM 716 N N . ASP A 1 93 ? -14.936 2.831 7.462 1.00 86.81 93 ASP A N 1
ATOM 717 C CA . ASP A 1 93 ? -15.597 2.232 6.301 1.00 86.81 93 ASP A CA 1
ATOM 718 C C . ASP A 1 93 ? -15.767 3.238 5.149 1.00 86.81 93 ASP A C 1
ATOM 720 O O . ASP A 1 93 ? -15.501 2.915 3.988 1.00 86.81 93 ASP A O 1
ATOM 724 N N . GLU A 1 94 ? -16.130 4.489 5.451 1.00 86.81 94 GLU A N 1
ATOM 725 C CA . GLU A 1 94 ? -16.188 5.580 4.468 1.00 86.81 94 GLU A CA 1
ATOM 726 C C . GLU A 1 94 ? -14.820 5.818 3.812 1.00 86.81 94 GLU A C 1
ATOM 728 O O . GLU A 1 94 ? -14.713 5.917 2.584 1.00 86.81 94 GLU A O 1
ATOM 733 N N . ILE A 1 95 ? -13.752 5.855 4.615 1.00 82.12 95 ILE A N 1
ATOM 734 C CA . ILE A 1 95 ? -12.386 6.019 4.112 1.00 82.12 95 ILE A CA 1
ATOM 735 C C . ILE A 1 95 ? -11.969 4.800 3.278 1.00 82.12 95 ILE A C 1
ATOM 737 O O . ILE A 1 95 ? -11.372 4.975 2.213 1.00 82.12 95 ILE A O 1
ATOM 741 N N . TYR A 1 96 ? -12.291 3.579 3.710 1.00 86.25 96 TYR A N 1
ATOM 742 C CA . TYR A 1 96 ? -11.991 2.350 2.972 1.00 86.25 96 TYR A CA 1
ATOM 743 C C . TYR A 1 96 ? -12.683 2.319 1.603 1.00 86.25 96 TYR A C 1
ATOM 745 O O . TYR A 1 96 ? -12.044 2.034 0.587 1.00 86.25 96 TYR A O 1
ATOM 753 N N . ASN A 1 97 ? -13.960 2.693 1.541 1.00 85.06 97 ASN A N 1
ATOM 754 C CA . ASN A 1 97 ? -14.701 2.770 0.284 1.00 85.06 97 ASN A CA 1
ATOM 755 C C . ASN A 1 97 ? -14.153 3.869 -0.633 1.00 85.06 97 ASN A C 1
ATOM 757 O O . ASN A 1 97 ? -13.956 3.639 -1.828 1.00 85.06 97 ASN A O 1
ATOM 761 N N . ALA A 1 98 ? -13.801 5.034 -0.080 1.00 80.12 98 ALA A N 1
ATOM 762 C CA . ALA A 1 98 ? -13.130 6.085 -0.837 1.00 80.12 98 ALA A CA 1
ATOM 763 C C . ALA A 1 98 ? -11.776 5.609 -1.395 1.00 80.12 98 ALA A C 1
ATOM 765 O O . ALA A 1 98 ? -11.440 5.906 -2.543 1.00 80.12 98 ALA A O 1
ATOM 766 N N . ILE A 1 99 ? -11.002 4.843 -0.621 1.00 79.88 99 ILE A N 1
ATOM 767 C CA . ILE A 1 99 ? -9.749 4.225 -1.072 1.00 79.88 99 ILE A CA 1
ATOM 768 C C . ILE A 1 99 ? -10.006 3.280 -2.249 1.00 79.88 99 ILE A C 1
ATOM 770 O O . ILE A 1 99 ? -9.315 3.381 -3.263 1.00 79.88 99 ILE A O 1
ATOM 774 N N . LYS A 1 100 ? -10.975 2.371 -2.105 1.00 80.44 100 LYS A N 1
ATOM 775 C CA . LYS A 1 100 ? -11.307 1.349 -3.102 1.00 80.44 100 LYS A CA 1
ATOM 776 C C . LYS A 1 100 ? -11.747 1.982 -4.424 1.00 80.44 100 LYS A C 1
ATOM 778 O O . LYS A 1 100 ? -11.212 1.637 -5.473 1.00 80.44 100 LYS A O 1
ATOM 783 N N . ASN A 1 101 ? -12.625 2.982 -4.365 1.00 78.31 101 ASN A N 1
ATOM 784 C CA . ASN A 1 101 ? -13.107 3.696 -5.549 1.00 78.31 101 ASN A CA 1
ATOM 785 C C . ASN A 1 101 ? -11.982 4.460 -6.262 1.00 78.31 101 ASN A C 1
ATOM 787 O O . ASN A 1 101 ? -11.886 4.433 -7.484 1.00 78.31 101 ASN A O 1
ATOM 791 N N . ASN A 1 102 ? -11.072 5.090 -5.514 1.00 68.88 102 ASN A N 1
ATOM 792 C CA . ASN A 1 102 ? -9.925 5.780 -6.111 1.00 68.88 102 ASN A CA 1
ATOM 793 C C . ASN A 1 102 ? -8.858 4.820 -6.649 1.00 68.88 102 ASN A C 1
ATOM 795 O O . ASN A 1 102 ? -8.102 5.178 -7.549 1.00 68.88 102 ASN A O 1
ATOM 799 N N . GLN A 1 103 ? -8.775 3.600 -6.120 1.00 69.81 103 GLN A N 1
ATOM 800 C CA . GLN A 1 103 ? -7.861 2.595 -6.644 1.00 69.81 103 GLN A CA 1
ATOM 801 C C . GLN A 1 103 ? -8.274 2.091 -8.029 1.00 69.81 103 GLN A C 1
ATOM 803 O O . GLN A 1 103 ? -7.392 1.758 -8.821 1.00 69.81 103 GLN A O 1
ATOM 808 N N . ALA A 1 104 ? -9.570 2.107 -8.354 1.00 62.59 104 ALA A N 1
ATOM 809 C CA . ALA A 1 104 ? -10.042 1.842 -9.712 1.00 62.59 104 ALA A CA 1
ATOM 810 C C . ALA A 1 104 ? -9.444 2.831 -10.733 1.00 62.59 104 ALA A C 1
ATOM 812 O O . ALA A 1 104 ? -9.204 2.468 -11.878 1.00 62.59 104 ALA A O 1
ATOM 813 N N . LEU A 1 105 ? -9.110 4.050 -10.293 1.00 58.56 105 LEU A N 1
ATOM 814 C CA . LEU A 1 105 ? -8.453 5.081 -11.103 1.00 58.56 105 LEU A CA 1
ATOM 815 C C . LEU A 1 105 ? -6.914 4.995 -11.068 1.00 58.56 105 LEU A C 1
ATOM 817 O O . LEU A 1 105 ? -6.227 5.787 -11.710 1.00 58.56 105 LEU A O 1
ATOM 821 N N . CYS A 1 106 ? -6.341 4.059 -10.304 1.00 63.78 106 CYS A N 1
ATOM 822 C CA . CYS A 1 106 ? -4.897 3.893 -10.194 1.00 63.78 106 CYS A CA 1
ATOM 823 C C . CYS A 1 106 ? -4.366 3.067 -11.375 1.00 63.78 106 CYS A C 1
ATOM 825 O O . CYS A 1 106 ? -4.388 1.835 -11.358 1.00 63.78 106 CYS A O 1
ATOM 827 N N . ASN A 1 107 ? -3.847 3.755 -12.390 1.00 59.75 107 ASN A N 1
ATOM 828 C CA . ASN A 1 107 ? -3.229 3.165 -13.585 1.00 59.75 107 ASN A CA 1
ATOM 829 C C . ASN A 1 107 ? -1.717 2.873 -13.434 1.00 59.75 107 ASN A C 1
ATOM 831 O O . ASN A 1 107 ? -1.068 2.423 -14.381 1.00 59.75 107 ASN A O 1
ATOM 835 N N . GLY A 1 108 ? -1.152 3.136 -12.249 1.00 56.69 108 GLY A N 1
ATOM 836 C CA . GLY A 1 108 ? 0.273 2.973 -11.963 1.00 56.69 108 GLY A CA 1
ATOM 837 C C . GLY A 1 108 ? 1.151 4.179 -12.315 1.00 56.69 108 GLY A C 1
ATOM 838 O O . GLY A 1 108 ? 2.344 4.114 -12.062 1.00 56.69 108 GLY A O 1
ATOM 839 N N . GLU A 1 109 ? 0.620 5.292 -12.827 1.00 50.75 109 GLU A N 1
ATOM 840 C CA . GLU A 1 109 ? 1.428 6.471 -13.227 1.00 50.75 109 GLU A CA 1
ATOM 841 C C . GLU A 1 109 ? 1.635 7.485 -12.094 1.00 50.75 109 GLU A C 1
ATOM 843 O O . GLU A 1 109 ? 2.404 8.442 -12.196 1.00 50.75 109 GLU A O 1
ATOM 848 N N . GLY A 1 110 ? 1.031 7.213 -10.938 1.00 55.66 110 GLY A N 1
ATOM 849 C CA . GLY A 1 110 ? 1.286 7.959 -9.722 1.00 55.66 110 GLY A CA 1
ATOM 850 C C . GLY A 1 110 ? 0.715 9.362 -9.757 1.00 55.66 110 GLY A C 1
ATOM 851 O O . GLY A 1 110 ? 1.474 10.324 -9.821 1.00 55.66 110 GLY A O 1
ATOM 852 N N . PHE A 1 111 ? -0.600 9.483 -9.576 1.00 42.34 111 PHE A N 1
ATOM 853 C CA . PHE A 1 111 ? -1.184 10.710 -9.051 1.00 42.34 111 PHE A CA 1
ATOM 854 C C . PHE A 1 111 ? -2.487 10.455 -8.286 1.00 42.34 111 PHE A C 1
ATOM 856 O O . PHE A 1 111 ? -3.453 9.935 -8.830 1.00 42.34 111 PHE A O 1
ATOM 863 N N . ARG A 1 112 ? -2.490 10.848 -7.007 1.00 49.69 112 ARG A N 1
ATOM 864 C CA . ARG A 1 112 ? -3.406 11.802 -6.349 1.00 49.69 112 ARG A CA 1
ATOM 865 C C . ARG A 1 112 ? -3.188 11.696 -4.838 1.00 49.69 112 ARG A C 1
ATOM 867 O O . ARG A 1 112 ? -3.088 10.605 -4.282 1.00 49.69 112 ARG A O 1
ATOM 874 N N . LYS A 1 113 ? -3.065 12.856 -4.188 1.00 48.47 113 LYS A N 1
ATOM 875 C CA . LYS A 1 113 ? -2.894 13.042 -2.741 1.00 48.47 113 LYS A CA 1
ATOM 876 C C . LYS A 1 113 ? -4.053 12.390 -1.978 1.00 48.47 113 LYS A C 1
ATOM 878 O O . LYS A 1 113 ? -5.043 13.044 -1.672 1.00 48.47 113 LYS A O 1
ATOM 883 N N . PHE A 1 114 ? -3.954 11.097 -1.692 1.00 54.00 114 PHE A N 1
ATOM 884 C CA . PHE A 1 114 ? -4.961 10.390 -0.913 1.00 54.00 114 PHE A CA 1
ATOM 885 C C . PHE A 1 114 ? -4.564 10.363 0.569 1.00 54.00 114 PHE A C 1
ATOM 887 O O . PHE A 1 114 ? -3.381 10.342 0.898 1.00 54.00 114 PHE A O 1
ATOM 894 N N . GLY A 1 115 ? -5.547 10.425 1.472 1.00 48.28 115 GLY A N 1
ATOM 895 C CA . GLY A 1 115 ? -5.358 10.421 2.931 1.00 48.28 115 GLY A CA 1
ATOM 896 C C . GLY A 1 115 ? -4.963 11.754 3.565 1.00 48.28 115 GLY A C 1
ATOM 897 O O . GLY A 1 115 ? -5.089 11.888 4.778 1.00 48.28 115 GLY A O 1
ATOM 898 N N . GLN A 1 116 ? -4.547 12.749 2.772 1.00 48.94 116 GLN A N 1
ATOM 899 C CA . GLN A 1 116 ? -4.206 14.079 3.290 1.00 48.94 116 GLN A CA 1
ATOM 900 C C . GLN A 1 116 ? -5.445 14.818 3.823 1.00 48.94 116 GLN A C 1
ATOM 902 O O . GLN A 1 116 ? -5.361 15.443 4.873 1.00 48.94 116 GLN A O 1
ATOM 907 N N . LYS A 1 117 ? -6.610 14.655 3.172 1.00 44.69 117 LYS A N 1
ATOM 908 C CA . LYS A 1 117 ? -7.900 15.209 3.636 1.00 44.69 117 LYS A CA 1
ATOM 909 C C . LYS A 1 117 ? -8.340 14.659 5.002 1.00 44.69 117 LYS A C 1
ATOM 911 O O . LYS A 1 117 ? -9.023 15.355 5.737 1.00 44.69 117 LYS A O 1
ATOM 916 N N . TYR A 1 118 ? -7.934 13.435 5.343 1.00 54.47 118 TYR A N 1
ATOM 917 C CA . TYR A 1 118 ? -8.300 12.767 6.599 1.00 54.47 118 TYR A CA 1
ATOM 918 C C . TYR A 1 118 ? -7.162 12.777 7.640 1.00 54.47 118 TYR A C 1
ATOM 920 O O . TYR A 1 118 ? -7.252 12.084 8.648 1.00 54.47 118 TYR A O 1
ATOM 928 N N . GLY A 1 119 ? -6.050 13.486 7.389 1.00 52.22 119 GLY A N 1
ATOM 929 C CA . GLY A 1 119 ? -4.896 13.506 8.302 1.00 52.22 119 GLY A CA 1
ATOM 930 C C . GLY A 1 119 ? -4.212 12.141 8.492 1.00 52.22 119 GLY A C 1
ATOM 931 O O . GLY A 1 119 ? -3.471 11.936 9.448 1.00 52.22 119 GLY A O 1
ATOM 932 N N . LEU A 1 120 ? -4.448 11.178 7.593 1.00 57.28 120 LEU A N 1
ATOM 933 C CA . LEU A 1 120 ? -3.996 9.787 7.748 1.00 57.28 120 LEU A CA 1
ATOM 934 C C . LEU A 1 120 ? -2.586 9.535 7.200 1.00 57.28 120 LEU A C 1
ATOM 936 O O . LEU A 1 120 ? -2.084 8.420 7.296 1.00 57.28 120 LEU A O 1
ATOM 940 N N . GLY A 1 121 ? -1.942 10.548 6.612 1.00 54.16 121 GLY A N 1
ATOM 941 C CA . GLY A 1 121 ? -0.545 10.459 6.179 1.00 54.16 121 GLY A CA 1
ATOM 942 C C . GLY A 1 121 ? -0.285 9.527 4.988 1.00 54.16 121 GLY A C 1
ATOM 943 O O . GLY A 1 121 ? 0.872 9.243 4.691 1.00 54.16 121 GLY A O 1
ATOM 944 N N . PHE A 1 122 ? -1.314 9.089 4.250 1.00 57.97 122 PHE A N 1
ATOM 945 C CA . PHE A 1 122 ? -1.148 8.202 3.082 1.00 57.97 122 PHE A CA 1
ATOM 946 C C . PHE A 1 122 ? -0.416 8.852 1.882 1.00 57.97 122 PHE A C 1
ATOM 948 O O . PHE A 1 122 ? -0.243 8.213 0.845 1.00 57.97 122 PHE A O 1
ATOM 955 N N . SER A 1 123 ? 0.039 10.104 2.008 1.00 51.78 123 SER A N 1
ATOM 956 C CA . SER A 1 123 ? 0.672 10.907 0.955 1.00 51.78 123 SER A CA 1
ATOM 957 C C . SER A 1 123 ? 2.207 10.946 1.000 1.00 51.78 123 SER A C 1
ATOM 959 O O . SER A 1 123 ? 2.796 11.812 0.352 1.00 51.78 123 SER A O 1
ATOM 961 N N . GLN A 1 124 ? 2.886 10.064 1.741 1.00 46.94 124 GLN A N 1
ATOM 962 C CA . GLN A 1 124 ? 4.360 10.063 1.843 1.00 46.94 124 GLN A CA 1
ATOM 963 C C . GLN A 1 124 ? 5.043 9.463 0.599 1.00 46.94 124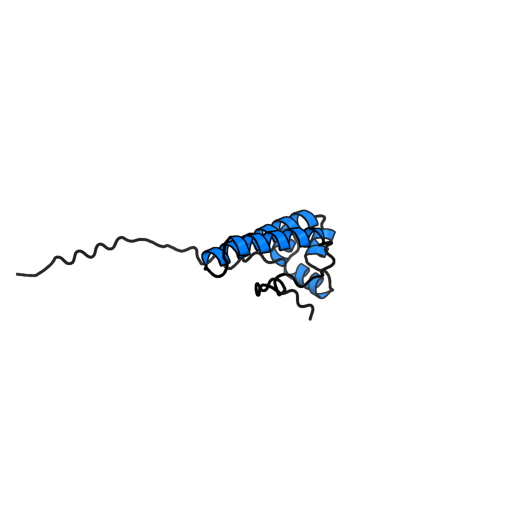 GLN A C 1
ATOM 965 O O . GLN A 1 124 ? 5.850 8.543 0.666 1.00 46.94 124 GLN A O 1
ATOM 970 N N . GLY A 1 125 ? 4.706 10.006 -0.567 1.00 51.53 125 GLY A N 1
ATOM 971 C CA . GLY A 1 125 ? 5.442 9.848 -1.811 1.00 51.53 125 GLY A CA 1
ATOM 972 C C . GLY A 1 125 ? 5.895 11.214 -2.303 1.00 51.53 125 GLY A C 1
ATOM 973 O O . GLY A 1 125 ? 5.579 11.570 -3.436 1.00 51.53 125 GLY A O 1
ATOM 974 N N . ARG A 1 126 ? 6.571 12.008 -1.457 1.00 41.53 126 ARG A N 1
ATOM 975 C CA . ARG A 1 126 ? 7.211 13.244 -1.924 1.00 41.53 126 ARG A CA 1
ATOM 976 C C . ARG A 1 126 ? 8.259 12.853 -2.965 1.00 41.53 126 ARG A C 1
ATOM 978 O O . ARG A 1 126 ? 9.285 12.281 -2.616 1.00 41.53 126 ARG A O 1
ATOM 985 N N . ARG A 1 127 ? 7.963 13.131 -4.237 1.00 43.22 127 ARG A N 1
ATOM 986 C CA . ARG A 1 127 ? 9.001 13.440 -5.220 1.00 43.22 127 ARG A CA 1
ATOM 9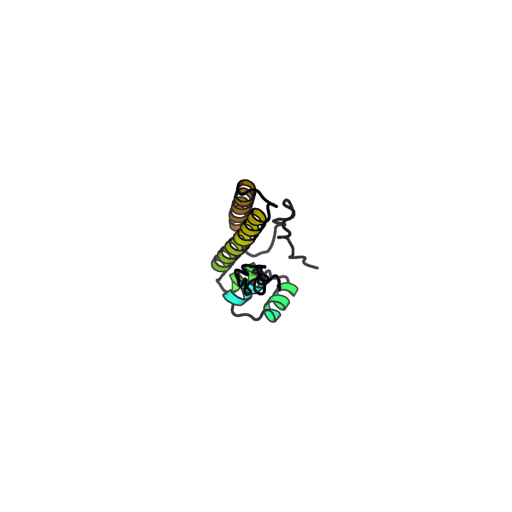87 C C . ARG A 1 127 ? 9.639 14.730 -4.693 1.00 43.22 127 ARG A C 1
ATOM 989 O O . ARG A 1 127 ? 8.966 15.758 -4.684 1.00 43.22 127 ARG A O 1
ATOM 996 N N . LYS A 1 128 ? 10.807 14.615 -4.069 1.00 35.22 128 LYS A N 1
ATOM 997 C CA . LYS A 1 128 ? 11.724 15.744 -3.942 1.00 35.22 128 LYS A CA 1
ATOM 998 C C . LYS A 1 128 ? 12.642 15.672 -5.146 1.00 35.22 128 LYS A C 1
ATOM 1000 O O . LYS A 1 128 ? 12.992 14.522 -5.495 1.00 35.22 128 LYS A O 1
#

Organism: NCBI:txid29344

Foldseek 3Di:
DDDDDPPPPPPPPPPPDDPVPPPPLPDLLNLLCVQQVDDSVVQVVCVLVPFDSLNSCVVSVNNVVSLVVVLVSLLVLLVVCCVVVVDPPVRSVVLSVVSVVVSVVCPRNDDDQRCVVVVSPPRPSDPD

Sequence (128 aa):
MKSKKLLIAISAIMLISTTAFAYAKTRPIDIASKLTGKSIETLYKERQSGKTFGTIAKEAGKLEEFKKEMLKARKEILDEKVKAGILTQKQADEIYNAIKNNQALCNGEGFRKFGQKYGLGFSQGRRK